Protein AF-A0A0P0VZT9-F1 (afdb_monomer_lite)

Foldseek 3Di:
DDDDDDDDDDDDDDDDPDDDPDDDDPDPPPDPCQPDPCPPVNVVVVQVVCCVPVVDGDPCPVVCVVPCPDCVNRVVVVVPPDPPPDDPPDDPDDDDDDDDDDDDDDDPDPDPPDDPDPPVVVVVVVVPPDPDQPPDCPRPVVVVVVVVVVVVVVVVVVVVVVVVVVVVVVVVVVVVVVVVVD

Structure (mmCIF, N/CA/C/O backbone):
data_AF-A0A0P0VZT9-F1
#
_entry.id   AF-A0A0P0VZT9-F1
#
loop_
_atom_site.group_PDB
_atom_site.id
_atom_site.type_symbol
_atom_site.label_atom_id
_atom_site.label_alt_id
_atom_site.label_comp_id
_atom_site.label_asym_id
_atom_site.label_entity_id
_atom_site.label_seq_id
_atom_site.pdbx_PDB_ins_code
_atom_site.Cartn_x
_atom_site.Cartn_y
_atom_site.Cartn_z
_atom_site.occupancy
_atom_site.B_iso_or_equiv
_atom_site.auth_seq_id
_atom_site.auth_comp_id
_atom_site.auth_asym_id
_atom_site.auth_atom_id
_atom_site.pdbx_PDB_model_num
ATOM 1 N N . ILE A 1 1 ? 62.488 64.355 -71.825 1.00 62.34 1 ILE A N 1
ATOM 2 C CA . ILE A 1 1 ? 61.914 64.227 -70.466 1.00 62.34 1 ILE A CA 1
ATOM 3 C C . ILE A 1 1 ? 60.581 63.527 -70.645 1.00 62.34 1 ILE A C 1
ATOM 5 O O . ILE A 1 1 ? 59.673 64.094 -71.234 1.00 62.34 1 ILE A O 1
ATOM 9 N N . GLU A 1 2 ? 60.561 62.249 -70.296 1.00 43.88 2 GLU A N 1
ATOM 10 C CA . GLU A 1 2 ? 59.460 61.303 -70.460 1.00 43.88 2 GLU A CA 1
ATOM 11 C C . GLU A 1 2 ? 58.599 61.328 -69.192 1.00 43.88 2 GLU A C 1
ATOM 13 O O . GLU A 1 2 ? 59.135 61.115 -68.108 1.00 43.88 2 GLU A O 1
ATOM 18 N N . ILE A 1 3 ? 57.296 61.607 -69.309 1.00 67.19 3 ILE A N 1
ATOM 19 C CA . ILE A 1 3 ? 56.295 61.273 -68.282 1.00 67.19 3 ILE A CA 1
ATOM 20 C C . ILE A 1 3 ? 55.002 60.840 -69.010 1.00 67.19 3 ILE A C 1
ATOM 22 O O . ILE A 1 3 ? 54.466 61.632 -69.788 1.00 67.19 3 ILE A O 1
ATOM 26 N N . PRO A 1 4 ? 54.516 59.597 -68.809 1.00 73.69 4 PRO A N 1
ATOM 27 C CA . PRO A 1 4 ? 53.365 59.026 -69.517 1.00 73.69 4 PRO A CA 1
ATOM 28 C C . PRO A 1 4 ? 52.004 59.414 -68.891 1.00 73.69 4 PRO A C 1
ATOM 30 O O . PRO A 1 4 ? 51.956 59.827 -67.729 1.00 73.69 4 PRO A O 1
ATOM 33 N N . PRO A 1 5 ? 50.883 59.269 -69.632 1.00 74.69 5 PRO A N 1
ATOM 34 C CA . PRO A 1 5 ? 49.542 59.613 -69.156 1.00 74.69 5 PRO A CA 1
ATOM 35 C C . PRO A 1 5 ? 48.914 58.511 -68.273 1.00 74.69 5 PRO A C 1
ATOM 37 O O . PRO A 1 5 ? 49.250 57.333 -68.424 1.00 74.69 5 PRO A O 1
ATOM 40 N N . PRO A 1 6 ? 47.976 58.862 -67.370 1.00 71.81 6 PRO A N 1
ATOM 41 C CA . PRO A 1 6 ? 47.387 57.921 -66.424 1.00 71.81 6 PRO A CA 1
ATOM 42 C C . PRO A 1 6 ? 46.294 57.043 -67.054 1.00 71.81 6 PRO A C 1
ATOM 44 O O . PRO A 1 6 ? 45.427 57.501 -67.799 1.00 71.81 6 PRO A O 1
ATOM 47 N N . SER A 1 7 ? 46.346 55.762 -66.697 1.00 70.62 7 SER A N 1
ATOM 48 C CA . SER A 1 7 ? 45.468 54.677 -67.122 1.00 70.62 7 SER A CA 1
ATOM 49 C C . SER A 1 7 ? 43.994 54.857 -66.731 1.00 70.62 7 SER A C 1
ATOM 51 O O . SER A 1 7 ? 43.660 54.981 -65.558 1.00 70.62 7 SER A O 1
ATOM 53 N N . GLY A 1 8 ? 43.129 54.761 -67.745 1.00 59.78 8 GLY A N 1
ATOM 54 C CA . GLY A 1 8 ? 41.895 53.962 -67.776 1.00 59.78 8 GLY A CA 1
ATOM 55 C C . GLY A 1 8 ? 40.935 54.019 -66.582 1.00 59.78 8 GLY A C 1
ATOM 56 O O . GLY A 1 8 ? 41.050 53.236 -65.642 1.00 59.78 8 GLY A O 1
ATOM 57 N N . LEU A 1 9 ? 39.891 54.842 -66.722 1.00 56.16 9 LEU A N 1
ATOM 58 C CA . LEU A 1 9 ? 38.649 54.795 -65.946 1.00 56.16 9 LEU A CA 1
ATOM 59 C C . LEU A 1 9 ? 37.966 53.424 -66.090 1.00 56.16 9 LEU A C 1
ATOM 61 O O . LEU A 1 9 ? 37.409 53.086 -67.135 1.00 56.16 9 LEU A O 1
ATOM 65 N N . ARG A 1 10 ? 37.999 52.643 -65.010 1.00 59.84 10 ARG A N 1
ATOM 66 C CA . ARG A 1 10 ? 37.258 51.391 -64.853 1.00 59.84 10 ARG A CA 1
ATOM 67 C C . ARG A 1 10 ? 35.790 51.734 -64.573 1.00 59.84 10 ARG A C 1
ATOM 69 O O . ARG A 1 10 ? 35.482 52.341 -63.554 1.00 59.84 10 ARG A O 1
ATOM 76 N N . GLN A 1 11 ? 34.905 51.391 -65.508 1.00 55.53 11 GLN A N 1
ATOM 77 C CA . GLN A 1 11 ? 33.456 51.530 -65.355 1.00 55.53 11 GLN A CA 1
ATOM 78 C C . GLN A 1 11 ? 32.947 50.613 -64.234 1.00 55.53 11 GLN A C 1
ATOM 80 O O . GLN A 1 11 ?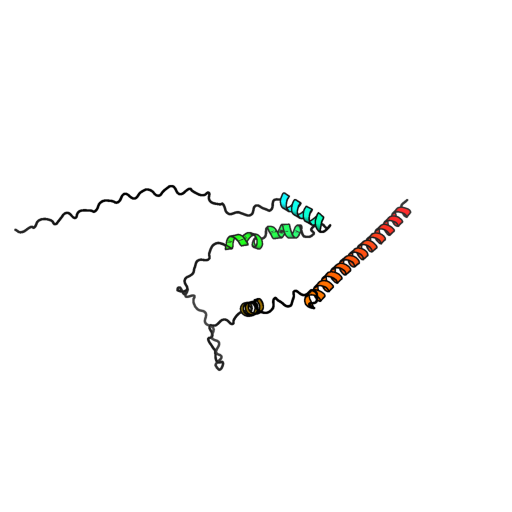 33.136 49.397 -64.282 1.00 55.53 11 GLN A O 1
ATOM 85 N N . GLU A 1 12 ? 32.292 51.208 -63.240 1.00 61.59 12 GLU A N 1
ATOM 86 C CA . GLU A 1 12 ? 31.560 50.508 -62.183 1.00 61.59 12 GLU A CA 1
ATOM 87 C C . GLU A 1 12 ? 30.238 49.929 -62.738 1.00 61.59 12 GLU A C 1
ATOM 89 O O . GLU A 1 12 ? 29.521 50.635 -63.457 1.00 61.59 12 GLU A O 1
ATOM 94 N N . PRO A 1 13 ? 29.871 48.671 -62.425 1.00 70.56 13 PRO A N 1
ATOM 95 C CA . PRO A 1 13 ? 28.567 48.115 -62.779 1.00 70.56 13 PRO A CA 1
ATOM 96 C C . PRO A 1 13 ? 27.439 48.710 -61.910 1.00 70.56 13 PRO A C 1
ATOM 98 O O . PRO A 1 13 ? 27.668 49.084 -60.759 1.00 70.56 13 PRO A O 1
ATOM 101 N N . PRO A 1 14 ? 26.193 48.769 -62.417 1.00 61.44 14 PRO A N 1
ATOM 102 C CA . PRO A 1 14 ? 25.100 49.473 -61.757 1.00 61.44 14 PRO A CA 1
ATOM 103 C C . PRO A 1 14 ? 24.608 48.740 -60.500 1.00 61.44 14 PRO A C 1
ATOM 105 O O . PRO A 1 14 ? 24.340 47.537 -60.519 1.00 61.44 14 PRO A O 1
ATOM 108 N N . LEU A 1 15 ? 24.436 49.510 -59.422 1.00 58.56 15 LEU A N 1
ATOM 109 C CA . LEU A 1 15 ? 23.864 49.086 -58.144 1.00 58.56 15 LEU A CA 1
ATOM 110 C C . LEU A 1 15 ? 22.486 48.440 -58.354 1.00 58.56 15 LEU A C 1
ATOM 112 O O . LEU A 1 15 ? 21.513 49.110 -58.713 1.00 58.56 15 LEU A O 1
ATOM 116 N N . ARG A 1 16 ? 22.391 47.128 -58.106 1.00 59.25 16 ARG A N 1
ATOM 117 C CA . ARG A 1 16 ? 21.103 46.438 -57.981 1.00 59.25 16 ARG A CA 1
ATOM 118 C C . ARG A 1 16 ? 20.347 47.037 -56.795 1.00 59.25 16 ARG A C 1
ATOM 120 O O . ARG A 1 16 ? 20.821 47.009 -55.664 1.00 59.25 16 ARG A O 1
ATOM 127 N N . ARG A 1 17 ? 19.164 47.588 -57.078 1.00 57.91 17 ARG A N 1
ATOM 128 C CA . ARG A 1 17 ? 18.149 47.932 -56.077 1.00 57.91 17 ARG A CA 1
ATOM 129 C C . ARG A 1 17 ? 17.689 46.645 -55.396 1.00 57.91 17 ARG A C 1
ATOM 131 O O . ARG A 1 17 ? 16.874 45.915 -55.955 1.00 57.91 17 ARG A O 1
ATOM 138 N N . GLU A 1 18 ? 18.200 46.388 -54.202 1.00 60.88 18 GLU A N 1
ATOM 139 C CA . GLU A 1 18 ? 17.637 45.391 -53.297 1.00 60.88 18 GLU A CA 1
ATOM 140 C C . GLU A 1 18 ? 16.291 45.921 -52.770 1.00 60.88 18 GLU A C 1
ATOM 142 O O . GLU A 1 18 ? 16.216 46.971 -52.128 1.00 60.88 18 GLU A O 1
ATOM 147 N N . LEU A 1 19 ? 15.210 45.222 -53.123 1.00 64.69 19 LEU A N 1
ATOM 148 C CA . LEU A 1 19 ? 13.862 45.436 -52.596 1.00 64.69 19 LEU A CA 1
ATOM 149 C C . LEU A 1 19 ? 13.856 45.205 -51.074 1.00 64.69 19 LEU A C 1
ATOM 151 O O . LEU A 1 19 ? 14.501 44.264 -50.604 1.00 64.69 19 LEU A O 1
ATOM 155 N N . PRO A 1 20 ? 13.119 46.010 -50.287 1.00 67.56 20 PRO A N 1
ATOM 156 C CA . PRO A 1 20 ? 13.045 45.806 -48.848 1.00 67.56 20 PRO A CA 1
ATOM 157 C C . PRO A 1 20 ? 12.364 44.462 -48.540 1.00 67.56 20 PRO A C 1
ATOM 159 O O . PRO A 1 20 ? 11.390 44.102 -49.210 1.00 67.56 20 PRO A O 1
ATOM 162 N N . PRO A 1 21 ? 12.832 43.713 -47.526 1.00 65.75 21 PRO A N 1
ATOM 163 C CA . PRO A 1 21 ? 12.178 42.480 -47.126 1.00 65.75 21 PRO A CA 1
ATOM 164 C C . PRO A 1 21 ? 10.755 42.786 -46.652 1.00 65.75 21 PRO A C 1
ATOM 166 O O . PRO A 1 21 ? 10.536 43.545 -45.707 1.00 65.75 21 PRO A O 1
ATOM 169 N N . SER A 1 22 ? 9.798 42.177 -47.355 1.00 62.22 22 SER A N 1
ATOM 170 C CA . SER A 1 22 ? 8.380 42.102 -47.016 1.00 62.22 22 SER A CA 1
ATOM 171 C C . SER A 1 22 ? 8.195 41.870 -45.518 1.00 62.22 22 SER A C 1
ATOM 173 O O . SER A 1 22 ? 8.776 40.948 -44.946 1.00 62.22 22 SER A O 1
ATOM 175 N N . SER A 1 23 ? 7.359 42.709 -44.914 1.00 58.00 23 SER A N 1
ATOM 176 C CA . SER A 1 23 ? 6.921 42.702 -43.521 1.00 58.00 23 SER A CA 1
ATOM 177 C C . SER A 1 23 ? 6.680 41.287 -42.986 1.00 58.00 23 SER A C 1
ATOM 179 O O . SER A 1 23 ? 5.617 40.691 -43.161 1.00 58.00 23 SER A O 1
ATOM 181 N N . ALA A 1 24 ? 7.680 40.754 -42.282 1.00 54.75 24 ALA A N 1
ATOM 182 C CA . ALA A 1 24 ? 7.514 39.582 -41.446 1.00 54.75 24 ALA A CA 1
ATOM 183 C C . ALA A 1 24 ? 6.584 39.973 -40.294 1.00 54.75 24 ALA A C 1
ATOM 185 O O . ALA A 1 24 ? 6.958 40.722 -39.391 1.00 54.75 24 ALA A O 1
ATOM 186 N N . SER A 1 25 ? 5.344 39.490 -40.367 1.00 55.28 25 SER A N 1
ATOM 187 C CA . SER A 1 25 ? 4.388 39.505 -39.267 1.00 55.28 25 SER A CA 1
ATOM 188 C C . SER A 1 25 ? 5.077 38.953 -38.018 1.00 55.28 25 SER A C 1
ATOM 190 O O . SER A 1 25 ? 5.403 37.767 -37.937 1.00 55.28 25 SER A O 1
ATOM 192 N N . SER A 1 26 ? 5.368 39.850 -37.075 1.00 54.16 26 SER A N 1
ATOM 193 C CA . SER A 1 26 ? 5.917 39.525 -35.766 1.00 54.16 26 SER A CA 1
ATOM 194 C C . SER A 1 26 ? 4.873 38.702 -35.019 1.00 54.16 26 SER A C 1
ATOM 196 O O . SER A 1 26 ? 3.947 39.236 -34.407 1.00 54.16 26 SER A O 1
ATOM 198 N N . ALA A 1 27 ? 4.977 37.378 -35.132 1.00 55.75 27 ALA A N 1
ATOM 199 C CA . ALA A 1 27 ? 4.223 36.474 -34.287 1.00 55.75 27 ALA A CA 1
ATOM 200 C C . ALA A 1 27 ? 4.581 36.803 -32.828 1.00 55.75 27 ALA A C 1
ATOM 202 O O . ALA A 1 27 ? 5.772 36.877 -32.506 1.00 55.75 27 ALA A O 1
ATOM 203 N N . PRO A 1 28 ? 3.597 37.002 -31.934 1.00 59.56 28 PRO A N 1
ATOM 204 C CA . PRO A 1 28 ? 3.891 37.318 -30.549 1.00 59.56 28 PRO A CA 1
ATOM 205 C C . PRO A 1 28 ? 4.751 36.197 -29.976 1.00 59.56 28 PRO A C 1
ATOM 207 O O . PRO A 1 28 ? 4.407 35.014 -30.084 1.00 59.56 28 PRO A O 1
ATOM 210 N N . ALA A 1 29 ? 5.885 36.577 -29.386 1.00 59.31 29 ALA A N 1
ATOM 211 C CA . ALA A 1 29 ? 6.725 35.672 -28.628 1.00 59.31 29 ALA A CA 1
ATOM 212 C C . ALA A 1 29 ? 5.824 34.918 -27.646 1.00 59.31 29 ALA A C 1
ATOM 214 O O . ALA A 1 29 ? 5.282 35.499 -26.704 1.00 59.31 29 ALA A O 1
ATOM 215 N N . ARG A 1 30 ? 5.616 33.619 -27.893 1.00 58.44 30 ARG A N 1
ATOM 216 C CA . ARG A 1 30 ? 4.973 32.738 -26.924 1.00 58.44 30 ARG A CA 1
ATOM 217 C C . ARG A 1 30 ? 5.890 32.736 -25.712 1.00 58.44 30 ARG A C 1
ATOM 219 O O . ARG A 1 30 ? 6.918 32.057 -25.719 1.00 58.44 30 ARG A O 1
ATOM 226 N N . LEU A 1 31 ? 5.538 33.542 -24.710 1.00 59.84 31 LEU A N 1
ATOM 227 C CA . LEU A 1 31 ? 6.155 33.492 -23.395 1.00 59.84 31 LEU A CA 1
ATOM 228 C C . LEU A 1 31 ? 6.225 32.020 -22.978 1.00 59.84 31 LEU A C 1
ATOM 230 O O . LEU A 1 31 ? 5.270 31.275 -23.244 1.00 59.84 31 LEU A O 1
ATOM 234 N N . PRO A 1 32 ? 7.339 31.577 -22.369 1.00 55.72 32 PRO A N 1
ATOM 235 C CA . PRO A 1 32 ? 7.422 30.234 -21.833 1.00 55.72 32 PRO A CA 1
ATOM 236 C C . PRO A 1 32 ? 6.164 29.997 -21.009 1.00 55.72 32 PRO A C 1
ATOM 238 O O . PRO A 1 32 ? 5.847 30.805 -20.136 1.00 55.72 32 PRO A O 1
ATOM 241 N N . LEU A 1 33 ? 5.427 28.927 -21.318 1.00 53.66 33 LEU A N 1
ATOM 242 C CA . LEU A 1 33 ? 4.364 28.430 -20.457 1.00 53.66 33 LEU A CA 1
ATOM 243 C C . LEU A 1 33 ? 5.038 27.990 -19.155 1.00 53.66 33 LEU A C 1
ATOM 245 O O . LEU A 1 33 ? 5.303 26.809 -18.940 1.00 53.66 33 LEU A O 1
ATOM 249 N N . HIS A 1 34 ? 5.377 28.956 -18.303 1.00 56.47 34 HIS A N 1
ATOM 250 C CA . HIS A 1 34 ? 5.554 28.726 -16.891 1.00 56.47 34 HIS A CA 1
ATOM 251 C C . HIS A 1 34 ? 4.224 28.117 -16.490 1.00 56.47 34 HIS A C 1
ATOM 253 O O . HIS A 1 34 ? 3.186 28.766 -16.651 1.00 56.47 34 HIS A O 1
ATOM 259 N N . ARG A 1 35 ? 4.231 26.827 -16.137 1.00 56.88 35 ARG A N 1
ATOM 260 C CA . ARG A 1 35 ? 3.032 26.161 -15.640 1.00 56.88 35 ARG A CA 1
ATOM 261 C C . ARG A 1 35 ? 2.467 27.087 -14.574 1.00 56.88 35 ARG A C 1
ATOM 263 O O . ARG A 1 35 ? 3.079 27.266 -13.523 1.00 56.88 35 ARG A O 1
ATOM 270 N N . ARG A 1 36 ? 1.338 27.728 -14.889 1.00 62.50 36 ARG A N 1
ATOM 271 C CA . ARG A 1 36 ? 0.511 28.402 -13.897 1.00 62.50 36 ARG A CA 1
ATOM 272 C C . ARG A 1 36 ? 0.333 27.357 -12.801 1.00 62.50 36 ARG A C 1
ATOM 274 O O . ARG A 1 36 ? 0.050 26.200 -13.135 1.00 62.50 36 ARG A O 1
ATOM 281 N N . ARG A 1 37 ? 0.599 27.730 -11.542 1.00 65.19 37 ARG A N 1
ATOM 282 C CA . ARG A 1 37 ? 0.286 26.874 -10.389 1.00 65.19 37 ARG A CA 1
ATOM 283 C C . ARG A 1 37 ? -1.067 26.220 -10.670 1.00 65.19 37 ARG A C 1
ATOM 285 O O . ARG A 1 37 ? -1.943 26.955 -11.139 1.00 65.19 37 ARG A O 1
ATOM 292 N N . PRO A 1 38 ? -1.225 24.896 -10.483 1.00 69.06 38 PRO A N 1
ATOM 293 C CA . PRO A 1 38 ? -2.533 24.278 -10.623 1.00 69.06 38 PRO A CA 1
ATOM 294 C C . PRO A 1 38 ? -3.519 25.139 -9.848 1.00 69.06 38 PRO A C 1
ATOM 296 O O . PRO A 1 38 ? -3.304 25.401 -8.665 1.00 69.06 38 PRO A O 1
ATOM 299 N N . ASP A 1 39 ? -4.500 25.686 -10.561 1.00 75.38 39 ASP A N 1
ATOM 300 C CA . ASP A 1 39 ? -5.467 26.588 -9.957 1.00 75.38 39 ASP A CA 1
ATOM 301 C C . ASP A 1 39 ? -6.093 25.840 -8.766 1.00 75.38 39 ASP A C 1
ATOM 303 O O . ASP A 1 39 ? -6.454 24.667 -8.936 1.00 75.38 39 ASP A O 1
ATOM 307 N N . PRO A 1 40 ? -6.188 26.425 -7.557 1.00 82.19 40 PRO A N 1
ATOM 308 C CA . PRO A 1 40 ? -6.874 25.783 -6.435 1.00 82.19 40 PRO A CA 1
ATOM 309 C C . PRO A 1 40 ? -8.258 25.236 -6.821 1.00 82.19 40 PRO A C 1
ATOM 311 O O . PRO A 1 40 ? -8.675 24.192 -6.303 1.00 82.19 40 PRO A O 1
ATOM 314 N N . ALA A 1 41 ? -8.933 25.861 -7.793 1.00 87.00 41 ALA A N 1
ATOM 315 C CA . ALA A 1 41 ? -10.174 25.347 -8.365 1.00 87.00 41 ALA A CA 1
ATOM 316 C C . ALA A 1 41 ? -10.007 23.967 -9.036 1.00 87.00 41 ALA A C 1
ATOM 318 O O . ALA A 1 41 ? -10.819 23.069 -8.817 1.00 87.00 41 ALA A O 1
ATOM 319 N N . TYR A 1 42 ? -8.928 23.760 -9.797 1.00 88.44 42 TYR A N 1
ATOM 320 C CA . TYR A 1 42 ? -8.631 22.491 -10.467 1.00 88.44 42 TYR A CA 1
ATOM 321 C C . TYR A 1 42 ? -8.360 21.364 -9.465 1.00 88.44 42 TYR A C 1
ATOM 323 O O . TYR A 1 42 ? -8.874 20.257 -9.616 1.00 88.44 42 TYR A O 1
ATOM 331 N N . ILE A 1 43 ? -7.590 21.641 -8.410 1.00 88.56 43 ILE A N 1
ATOM 332 C CA . ILE A 1 43 ? -7.302 20.651 -7.360 1.00 88.56 43 ILE A CA 1
ATOM 333 C C . ILE A 1 43 ? -8.601 20.261 -6.642 1.00 88.56 43 ILE A C 1
ATOM 335 O O . ILE A 1 43 ? -8.865 19.082 -6.393 1.00 88.56 43 ILE A O 1
ATOM 339 N N . THR A 1 44 ? -9.458 21.240 -6.355 1.00 90.06 44 THR A N 1
ATOM 340 C CA . THR A 1 44 ? -10.761 21.007 -5.716 1.00 90.06 44 THR A CA 1
ATOM 341 C C . THR A 1 44 ? -11.686 20.176 -6.607 1.00 90.06 44 THR A C 1
ATOM 343 O O . THR A 1 44 ? -12.326 19.233 -6.135 1.00 90.06 44 THR A O 1
ATOM 346 N N . GLN A 1 45 ? -11.710 20.454 -7.912 1.00 93.38 45 GLN A N 1
ATOM 347 C CA . GLN A 1 45 ? -12.459 19.656 -8.881 1.00 93.38 45 GLN A CA 1
ATOM 348 C C . GLN A 1 45 ? -11.936 18.215 -8.935 1.00 93.38 45 GLN A C 1
ATOM 350 O O . GLN A 1 45 ? -12.715 17.274 -8.803 1.00 93.38 45 GLN A O 1
ATOM 355 N N . ALA A 1 46 ? -10.620 18.032 -9.062 1.00 91.19 46 ALA A N 1
ATOM 356 C CA . ALA A 1 46 ? -9.996 16.713 -9.128 1.00 91.19 46 ALA A CA 1
ATOM 357 C C . ALA A 1 46 ? -10.251 15.885 -7.858 1.00 91.19 46 ALA A C 1
ATOM 359 O O . ALA A 1 46 ? -10.581 14.702 -7.938 1.00 91.19 46 ALA A O 1
ATOM 360 N N . THR A 1 47 ? -10.161 16.505 -6.679 1.00 91.62 47 THR A N 1
ATOM 361 C CA . THR A 1 47 ? -10.454 15.826 -5.407 1.00 91.62 47 THR A CA 1
ATOM 362 C C . THR A 1 47 ? -11.934 15.487 -5.251 1.00 91.62 47 THR A C 1
ATOM 364 O O . THR A 1 47 ? -12.257 14.440 -4.691 1.00 91.62 47 THR A O 1
ATOM 367 N N . THR A 1 48 ? -12.837 16.325 -5.762 1.00 92.81 48 THR A N 1
ATOM 368 C CA . THR A 1 48 ? -14.279 16.037 -5.791 1.00 92.81 48 THR A CA 1
ATOM 369 C C . THR A 1 48 ? -14.592 14.853 -6.702 1.00 92.81 48 THR A C 1
ATOM 371 O O . THR A 1 48 ? -15.292 13.932 -6.281 1.00 92.81 48 THR A O 1
ATOM 374 N N . LEU A 1 49 ? -14.017 14.832 -7.907 1.00 94.00 49 LEU A N 1
ATOM 375 C CA . LEU A 1 49 ? -14.159 13.716 -8.844 1.00 94.00 49 LEU A CA 1
ATOM 376 C C . LEU A 1 49 ? -13.646 12.410 -8.226 1.00 94.00 49 LEU A C 1
ATOM 378 O O . LEU A 1 49 ? -14.384 11.428 -8.171 1.00 94.00 49 LEU A O 1
ATOM 382 N N . TYR A 1 50 ? -12.446 12.432 -7.640 1.00 93.38 50 TYR A N 1
ATOM 383 C CA . TYR A 1 50 ? -11.880 11.274 -6.945 1.00 93.38 50 TYR A CA 1
ATOM 384 C C . TYR A 1 50 ? -12.796 10.755 -5.825 1.00 93.38 50 TYR A C 1
ATOM 386 O O . TYR A 1 50 ? -13.039 9.555 -5.722 1.00 93.38 50 TYR A O 1
ATOM 394 N N . LYS A 1 51 ? -13.355 11.654 -5.001 1.00 93.56 51 LYS A N 1
ATOM 395 C CA . LYS A 1 51 ? -14.293 11.271 -3.932 1.00 93.56 51 LYS A CA 1
ATOM 396 C C . LYS A 1 51 ? -15.555 10.604 -4.477 1.00 93.56 51 LYS A C 1
ATOM 398 O O . LYS A 1 51 ? -16.062 9.691 -3.828 1.00 93.56 51 LYS A O 1
ATOM 403 N N . SER A 1 52 ? -16.060 11.050 -5.629 1.00 92.50 52 SER A N 1
ATOM 404 C CA . SER A 1 52 ? -17.249 10.456 -6.253 1.00 92.50 52 SER A CA 1
ATOM 405 C C . SER A 1 52 ? -16.997 9.050 -6.808 1.00 92.50 52 SER A C 1
ATOM 407 O O . SER A 1 52 ? -17.864 8.189 -6.681 1.00 92.50 52 SER A O 1
ATOM 409 N N . GLU A 1 53 ? -15.805 8.798 -7.351 1.00 92.44 53 GLU A N 1
ATOM 410 C CA . GLU A 1 53 ? -15.441 7.521 -7.973 1.00 92.44 53 GLU A CA 1
ATOM 411 C C . GLU A 1 53 ? -15.012 6.473 -6.933 1.00 92.44 53 GLU A C 1
ATOM 413 O O . GLU A 1 53 ? -15.582 5.384 -6.855 1.00 92.44 53 GLU A O 1
ATOM 418 N N . GLU A 1 54 ? -14.074 6.829 -6.053 1.00 89.69 54 GLU A N 1
ATOM 419 C CA . GLU A 1 54 ? -13.467 5.900 -5.088 1.00 89.69 54 GLU A CA 1
ATOM 420 C C . GLU A 1 54 ? -14.228 5.813 -3.758 1.00 89.69 54 GLU A C 1
ATOM 422 O O . GLU A 1 54 ? -13.898 4.998 -2.890 1.00 89.69 54 GLU A O 1
ATOM 427 N N . LYS A 1 55 ? -15.237 6.674 -3.558 1.00 89.69 55 LYS A N 1
ATOM 428 C CA . LYS A 1 55 ? -16.010 6.796 -2.305 1.00 89.69 55 LYS A CA 1
ATOM 429 C C . LYS A 1 55 ? -15.118 7.024 -1.074 1.00 89.69 55 LYS A C 1
ATOM 431 O O . LYS A 1 55 ? -15.487 6.681 0.049 1.00 89.69 55 LYS A O 1
ATOM 436 N N . LYS A 1 56 ? -13.921 7.585 -1.282 1.00 89.56 56 LYS A N 1
ATOM 437 C CA . LYS A 1 56 ? -12.896 7.861 -0.265 1.00 89.56 56 LYS A CA 1
ATOM 438 C C . LYS A 1 56 ? -12.257 9.220 -0.523 1.00 89.56 56 LYS A C 1
ATOM 440 O O . LYS A 1 56 ? -12.203 9.698 -1.652 1.00 89.56 56 LYS A O 1
ATOM 445 N N . THR A 1 57 ? -11.745 9.854 0.526 1.00 90.94 57 THR A N 1
ATOM 446 C CA . THR A 1 57 ? -10.960 11.085 0.390 1.00 90.94 57 THR A CA 1
ATOM 447 C C . THR A 1 57 ? -9.545 10.764 -0.096 1.00 90.94 57 THR A C 1
ATOM 449 O O . THR A 1 57 ? -8.991 9.709 0.216 1.00 90.94 57 THR A O 1
ATOM 452 N N . PHE A 1 58 ? -8.950 11.656 -0.892 1.00 92.00 58 PHE A N 1
ATOM 453 C CA . PHE A 1 58 ? -7.560 11.497 -1.315 1.00 92.00 58 PHE A CA 1
ATOM 454 C C . PHE A 1 58 ? -6.635 11.722 -0.111 1.00 92.00 58 PHE A C 1
ATOM 456 O O . PHE A 1 58 ? -6.516 12.839 0.389 1.00 92.00 58 PHE A O 1
ATOM 463 N N . SER A 1 59 ? -5.999 10.657 0.377 1.00 92.31 59 SER A N 1
ATOM 464 C CA . SER A 1 59 ? -5.204 10.681 1.613 1.00 92.31 59 SER A CA 1
ATOM 465 C C . SER A 1 59 ? -3.832 11.344 1.456 1.00 92.31 59 SER A C 1
ATOM 467 O O . SER A 1 59 ? -3.240 11.768 2.443 1.00 92.31 59 SER A O 1
ATOM 469 N N . LEU A 1 60 ? -3.327 11.477 0.226 1.00 93.12 60 LEU A N 1
ATOM 470 C CA . LEU A 1 60 ? -1.984 11.989 -0.068 1.00 93.12 60 LEU A CA 1
ATOM 471 C C . LEU A 1 60 ? -1.967 13.477 -0.455 1.00 93.12 60 LEU A C 1
ATOM 473 O O . LEU A 1 60 ? -1.019 13.927 -1.100 1.00 93.12 60 LEU A O 1
ATOM 477 N N . MET A 1 61 ? -2.990 14.255 -0.073 1.00 90.94 61 MET A N 1
ATOM 478 C CA . MET A 1 61 ? -3.057 15.691 -0.398 1.00 90.94 61 MET A CA 1
ATOM 479 C C . MET A 1 61 ? -1.820 16.450 0.093 1.00 90.94 61 MET A C 1
ATOM 481 O O . MET A 1 61 ? -1.257 17.251 -0.647 1.00 90.94 61 MET A O 1
ATOM 485 N N . TYR A 1 62 ? -1.352 16.150 1.307 1.00 91.12 62 TYR A N 1
ATOM 486 C CA . TYR A 1 62 ? -0.162 16.781 1.882 1.00 91.12 62 TYR A CA 1
ATOM 487 C C . TYR A 1 62 ? 1.116 16.450 1.097 1.00 91.12 62 TYR A C 1
ATOM 489 O O . TYR A 1 62 ? 1.926 17.326 0.803 1.00 91.12 62 TYR A O 1
ATOM 497 N N . CYS A 1 63 ? 1.278 15.190 0.683 1.00 91.25 63 CYS A N 1
ATOM 498 C CA . CYS A 1 63 ? 2.412 14.781 -0.142 1.00 91.25 63 CYS A CA 1
ATOM 499 C C . CYS A 1 63 ? 2.385 15.462 -1.514 1.00 91.25 63 CYS A C 1
ATOM 501 O O . CYS A 1 63 ? 3.430 15.877 -2.010 1.00 91.25 63 CYS A O 1
ATOM 503 N N . TRP A 1 64 ? 1.204 15.584 -2.127 1.00 90.62 64 TRP A N 1
ATOM 504 C CA . TRP A 1 64 ? 1.038 16.285 -3.399 1.00 90.62 64 TRP A CA 1
ATOM 505 C C . TRP A 1 64 ? 1.415 17.767 -3.280 1.00 90.62 64 TRP A C 1
ATOM 507 O O . TRP A 1 64 ? 2.153 18.274 -4.128 1.00 90.62 64 TRP A O 1
ATOM 517 N N . GLU A 1 65 ? 0.994 18.430 -2.196 1.00 88.94 65 GLU A N 1
ATOM 518 C CA . GLU A 1 65 ? 1.339 19.828 -1.923 1.00 88.94 65 GLU A CA 1
ATOM 519 C C . GLU A 1 65 ? 2.861 20.016 -1.878 1.00 88.94 65 GLU A C 1
ATOM 521 O O . GLU A 1 65 ? 3.390 20.893 -2.546 1.00 88.94 65 GLU A O 1
ATOM 526 N N . ILE A 1 66 ? 3.596 19.126 -1.207 1.00 88.94 66 ILE A N 1
ATOM 527 C CA . ILE A 1 66 ? 5.066 19.195 -1.151 1.00 88.94 66 ILE A CA 1
ATOM 528 C C . ILE A 1 66 ? 5.704 18.884 -2.512 1.00 88.94 66 ILE A C 1
ATOM 530 O O . ILE A 1 66 ? 6.614 19.579 -2.970 1.00 88.94 66 ILE A O 1
ATOM 534 N N . LEU A 1 67 ? 5.267 17.802 -3.159 1.00 89.56 67 LEU A N 1
ATOM 535 C CA . LEU A 1 67 ? 5.948 17.272 -4.336 1.00 89.56 67 LEU A CA 1
ATOM 536 C C . LEU A 1 67 ? 5.742 18.139 -5.575 1.00 89.56 67 LEU A C 1
ATOM 538 O O . LEU A 1 67 ? 6.661 18.223 -6.389 1.00 89.56 67 LEU A O 1
ATOM 542 N N . HIS A 1 68 ? 4.588 18.788 -5.744 1.00 85.38 68 HIS A N 1
ATOM 543 C CA . HIS A 1 68 ? 4.327 19.545 -6.970 1.00 85.38 68 HIS A CA 1
ATOM 544 C C . HIS A 1 68 ? 5.188 20.812 -7.093 1.00 85.38 68 HIS A C 1
ATOM 546 O O . HIS A 1 68 ? 5.441 21.262 -8.210 1.00 85.38 68 HIS A O 1
ATOM 552 N N . HIS A 1 69 ? 5.704 21.342 -5.978 1.00 83.50 69 HIS A N 1
ATOM 553 C CA . HIS A 1 69 ? 6.674 22.444 -5.975 1.00 83.50 69 HIS A CA 1
ATOM 554 C C . HIS A 1 69 ? 8.104 21.982 -6.277 1.00 83.50 69 HIS A C 1
ATOM 556 O O . HIS A 1 69 ? 8.945 22.789 -6.673 1.00 83.50 69 HIS A O 1
ATOM 562 N N . HIS A 1 70 ? 8.407 20.690 -6.121 1.00 85.00 70 HIS A N 1
ATOM 563 C CA . HIS A 1 70 ? 9.781 20.209 -6.182 1.00 85.00 70 HIS A CA 1
ATOM 564 C C . HIS A 1 70 ? 10.373 20.340 -7.606 1.00 85.00 70 HIS A C 1
ATOM 566 O O . HIS A 1 70 ? 9.773 19.853 -8.575 1.00 85.00 70 HIS A O 1
ATOM 572 N N . PRO A 1 71 ? 11.589 20.908 -7.756 1.00 81.25 71 PRO A N 1
ATOM 573 C CA . PRO A 1 71 ? 12.203 21.233 -9.049 1.00 81.25 71 PRO A CA 1
ATOM 574 C C . PRO A 1 71 ? 12.267 20.036 -9.999 1.00 81.25 71 PRO A C 1
ATOM 576 O O . PRO A 1 71 ? 11.927 20.152 -11.163 1.00 81.25 71 PRO A O 1
ATOM 579 N N . LYS A 1 72 ? 12.528 18.822 -9.501 1.00 83.31 72 LYS A N 1
ATOM 580 C CA . LYS A 1 72 ? 12.470 17.572 -10.295 1.00 83.31 72 LYS A CA 1
ATOM 581 C C . LYS A 1 72 ? 11.209 17.402 -11.167 1.00 83.31 72 LYS A C 1
ATOM 583 O O . LYS A 1 72 ? 11.290 16.764 -12.220 1.00 83.31 72 LYS A O 1
ATOM 588 N N . TRP A 1 73 ? 10.053 17.902 -10.729 1.00 79.75 73 TRP A N 1
ATOM 589 C CA . TRP A 1 73 ? 8.785 17.801 -11.464 1.00 79.75 73 TRP A CA 1
ATOM 590 C C . TRP A 1 73 ? 8.501 19.026 -12.336 1.00 79.75 73 TRP A C 1
ATOM 592 O O . TRP A 1 73 ? 7.816 18.897 -13.352 1.00 79.75 73 TRP A O 1
ATOM 602 N N . ASN A 1 74 ? 9.076 20.176 -11.985 1.00 77.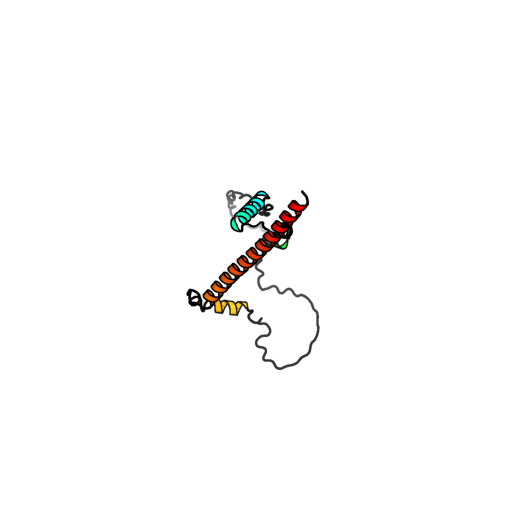44 74 ASN A N 1
ATOM 603 C CA . ASN A 1 74 ? 8.905 21.444 -12.696 1.00 77.44 74 ASN A CA 1
ATOM 604 C C . ASN A 1 74 ? 9.981 21.666 -13.781 1.00 77.44 74 ASN A C 1
ATOM 606 O O . ASN A 1 74 ? 9.675 22.118 -14.883 1.00 77.44 74 ASN A O 1
ATOM 610 N N . ASP A 1 75 ? 11.212 21.221 -13.535 1.00 71.50 75 ASP A N 1
ATOM 611 C CA . ASP A 1 75 ? 12.396 21.399 -14.387 1.00 71.50 75 ASP A CA 1
ATOM 612 C C . ASP A 1 75 ? 12.411 20.491 -15.615 1.00 71.50 75 ASP A C 1
ATOM 614 O O . ASP A 1 75 ? 13.189 20.703 -16.544 1.00 71.50 75 ASP A O 1
ATOM 618 N N . ARG A 1 76 ? 11.530 19.487 -15.702 1.00 59.62 76 ARG A N 1
ATOM 619 C CA . ARG A 1 76 ? 11.475 18.607 -16.887 1.00 59.62 76 ARG A CA 1
ATOM 620 C C . ARG A 1 76 ? 11.152 19.352 -18.188 1.00 59.62 76 ARG A C 1
ATOM 622 O O . ARG A 1 76 ? 11.334 18.782 -19.261 1.00 59.62 76 ARG A O 1
ATOM 629 N N . LEU A 1 77 ? 10.725 20.614 -18.118 1.00 56.09 77 LEU A N 1
ATOM 630 C CA . LEU A 1 77 ? 10.503 21.467 -19.286 1.00 56.09 77 LEU A CA 1
ATOM 631 C C . LEU A 1 77 ? 11.706 22.360 -19.652 1.00 56.09 77 LEU A C 1
ATOM 633 O O . LEU A 1 77 ? 11.734 22.865 -20.774 1.00 56.09 77 LEU A O 1
ATOM 637 N N . SER A 1 78 ? 12.720 22.515 -18.787 1.00 55.91 78 SER A N 1
ATOM 638 C CA . SER A 1 78 ? 13.931 23.298 -19.104 1.00 55.91 78 SER A CA 1
ATOM 639 C C . SER A 1 78 ? 14.947 22.516 -19.950 1.00 55.91 78 SER A C 1
ATOM 641 O O . SER A 1 78 ? 15.693 23.105 -20.726 1.00 55.91 78 SER A O 1
ATOM 643 N N . GLN A 1 79 ? 14.903 21.181 -19.919 1.00 59.16 79 GLN A N 1
ATOM 644 C CA . GLN A 1 79 ? 15.834 20.308 -20.655 1.00 59.16 79 GLN A CA 1
ATOM 645 C C . GLN A 1 79 ? 15.516 20.147 -22.160 1.00 59.16 79 GLN A C 1
ATOM 647 O O . GLN A 1 79 ? 16.165 19.370 -22.857 1.00 59.16 79 GLN A O 1
ATOM 652 N N . LYS A 1 80 ? 14.533 20.879 -22.713 1.00 58.09 80 LYS A N 1
ATOM 653 C CA . LYS A 1 80 ? 14.187 20.824 -24.152 1.00 58.09 80 LYS A CA 1
ATOM 654 C C . LYS A 1 80 ? 14.993 21.813 -25.020 1.00 58.09 80 LYS A C 1
ATOM 656 O O . LYS A 1 80 ? 14.637 22.044 -26.174 1.00 58.09 80 LYS A O 1
ATOM 661 N N . LYS A 1 81 ? 16.086 22.392 -24.510 1.00 58.69 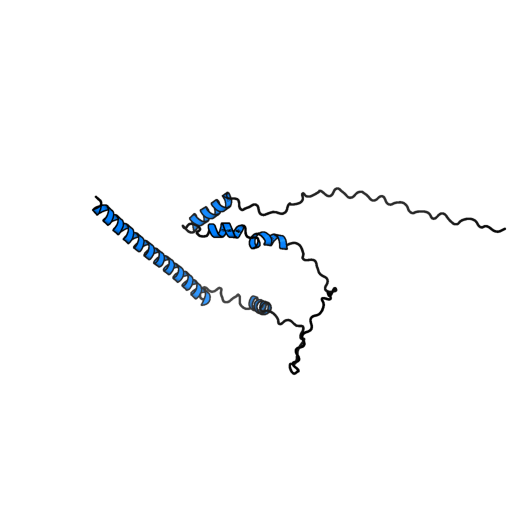81 LYS A N 1
ATOM 662 C CA . LYS A 1 81 ? 16.965 23.304 -25.264 1.00 58.69 81 LYS A CA 1
ATOM 663 C C . LYS A 1 81 ? 18.444 22.914 -25.156 1.00 58.69 81 LYS A C 1
ATOM 665 O O . LYS A 1 81 ? 19.170 23.518 -24.394 1.00 58.69 81 LYS A O 1
ATOM 670 N N . GLN A 1 82 ? 18.854 21.896 -25.917 1.00 57.00 82 GLN A N 1
ATOM 671 C CA . GLN A 1 82 ? 20.164 21.738 -26.589 1.00 57.00 82 GLN A CA 1
ATOM 672 C C . GLN A 1 82 ? 20.394 20.253 -26.902 1.00 57.00 82 GLN A C 1
ATOM 674 O O . GLN A 1 82 ? 21.117 19.543 -26.215 1.00 57.00 82 GLN A O 1
ATOM 679 N N . LYS A 1 83 ? 19.819 19.777 -28.009 1.00 53.19 83 LYS A N 1
ATOM 680 C CA . LYS A 1 83 ? 20.590 18.882 -28.876 1.00 53.19 83 LYS A CA 1
ATOM 681 C C . LYS A 1 83 ? 21.376 19.797 -29.808 1.00 53.19 83 LYS A C 1
ATOM 683 O O . LYS A 1 83 ? 20.933 20.070 -30.916 1.00 53.19 83 LYS A O 1
ATOM 688 N N . ALA A 1 84 ? 22.477 20.355 -29.310 1.00 55.22 84 ALA A N 1
ATOM 689 C CA . ALA A 1 84 ? 23.517 20.819 -30.212 1.00 55.22 84 ALA A CA 1
ATOM 690 C C . ALA A 1 84 ? 24.118 19.548 -30.814 1.00 55.22 84 ALA A C 1
ATOM 692 O O . ALA A 1 84 ? 24.561 18.663 -30.083 1.00 55.22 84 ALA A O 1
ATOM 693 N N . ASN A 1 85 ? 23.999 19.420 -32.130 1.00 48.44 85 ASN A N 1
ATOM 694 C CA . ASN A 1 85 ? 24.732 18.445 -32.913 1.00 48.44 85 ASN A CA 1
ATOM 695 C C . ASN A 1 85 ? 26.222 18.707 -32.645 1.00 48.44 85 ASN A C 1
ATOM 697 O O . ASN A 1 85 ? 26.744 19.736 -33.064 1.00 48.44 85 ASN A O 1
ATOM 701 N N . VAL A 1 86 ? 26.848 17.866 -31.822 1.00 53.50 86 VAL A N 1
ATOM 702 C CA . VAL A 1 86 ? 28.296 17.891 -31.635 1.00 53.50 86 VAL A CA 1
ATOM 703 C C . VAL A 1 86 ? 28.833 16.966 -32.714 1.00 53.50 86 VAL A C 1
ATOM 705 O O . VAL A 1 86 ? 28.684 15.747 -32.604 1.00 53.50 86 VAL A O 1
ATOM 708 N N . ASP A 1 87 ? 29.375 17.557 -33.778 1.00 53.28 87 ASP A N 1
ATOM 709 C CA . ASP A 1 87 ? 30.147 16.830 -34.781 1.00 53.28 87 ASP A CA 1
ATOM 710 C C . ASP A 1 87 ? 31.209 15.969 -34.074 1.00 53.28 87 ASP A C 1
ATOM 712 O O . ASP A 1 87 ? 31.878 16.455 -33.155 1.00 53.28 87 ASP A O 1
ATOM 716 N N . PRO A 1 88 ? 31.410 14.702 -34.474 1.00 53.59 88 PRO A N 1
ATOM 717 C CA . PRO A 1 88 ? 32.328 13.783 -33.801 1.00 53.59 88 PRO A CA 1
ATOM 718 C C . PRO A 1 88 ? 33.823 14.087 -34.036 1.00 53.59 88 PRO A C 1
ATOM 720 O O . PRO A 1 88 ? 34.654 13.193 -33.906 1.00 53.59 88 PRO A O 1
ATOM 723 N N . LEU A 1 89 ? 34.203 15.331 -34.346 1.00 54.16 89 LEU A N 1
ATOM 724 C CA . LEU A 1 89 ? 35.578 15.705 -34.689 1.00 54.16 89 LEU A CA 1
ATOM 725 C C . LEU A 1 89 ? 36.133 16.838 -33.817 1.00 54.16 89 LEU A C 1
ATOM 727 O O . LEU A 1 89 ? 36.772 17.749 -34.317 1.00 54.16 89 LEU A O 1
ATOM 731 N N . VAL A 1 90 ? 35.916 16.810 -32.502 1.00 49.00 90 VAL A N 1
ATOM 732 C CA . VAL A 1 90 ? 36.732 17.612 -31.575 1.00 49.00 90 VAL A CA 1
ATOM 733 C C . VAL A 1 90 ? 36.913 16.821 -30.286 1.00 49.00 90 VAL A C 1
ATOM 735 O O . VAL A 1 90 ? 36.042 16.794 -29.423 1.00 49.00 90 VAL A O 1
ATOM 738 N N . ILE A 1 91 ? 38.054 16.143 -30.178 1.00 54.06 91 ILE A N 1
ATOM 739 C CA . ILE A 1 91 ? 38.535 15.492 -28.957 1.00 54.06 91 ILE A CA 1
ATOM 740 C C . ILE A 1 91 ? 38.912 16.602 -27.962 1.00 54.06 91 ILE A C 1
ATOM 742 O O . ILE A 1 91 ? 39.850 17.352 -28.242 1.00 54.06 91 ILE A O 1
ATOM 746 N N . PRO A 1 92 ? 38.260 16.734 -26.792 1.00 51.62 92 PRO A N 1
ATOM 747 C CA . PRO A 1 92 ? 38.779 17.590 -25.740 1.00 51.62 92 PRO A CA 1
ATOM 748 C C . PRO A 1 92 ? 39.890 16.820 -25.021 1.00 51.62 92 PRO A C 1
ATOM 750 O O . PRO A 1 92 ? 39.625 15.898 -24.249 1.00 51.62 92 PRO A O 1
ATOM 753 N N . SER A 1 93 ? 41.144 17.190 -25.286 1.00 39.84 93 SER A N 1
ATOM 754 C CA . SER A 1 93 ? 42.301 16.778 -24.485 1.00 39.84 93 SER A CA 1
ATOM 755 C C . SER A 1 93 ? 42.096 17.193 -23.027 1.00 39.84 93 SER A C 1
ATOM 757 O O . SER A 1 93 ? 42.294 18.353 -22.668 1.00 39.84 93 SER A O 1
ATOM 759 N N . ALA A 1 94 ? 41.722 16.242 -22.174 1.00 48.84 94 ALA A N 1
ATOM 760 C CA . ALA A 1 94 ? 41.667 16.415 -20.728 1.00 48.84 94 ALA A CA 1
ATOM 761 C C . ALA A 1 94 ? 42.684 15.479 -20.057 1.00 48.84 94 ALA A C 1
ATOM 763 O O . ALA A 1 94 ? 42.438 14.302 -19.821 1.00 48.84 94 ALA A O 1
ATOM 764 N N . ARG A 1 95 ? 43.858 16.074 -19.831 1.00 48.62 95 ARG A N 1
ATOM 765 C CA . ARG A 1 95 ? 44.913 15.790 -18.846 1.00 48.62 95 ARG A CA 1
ATOM 766 C C . ARG A 1 95 ? 44.700 14.600 -17.891 1.00 48.62 95 ARG A C 1
ATOM 768 O O . ARG A 1 95 ? 43.841 14.629 -17.020 1.00 48.62 95 ARG A O 1
ATOM 775 N N . THR A 1 96 ? 45.630 13.654 -18.017 1.00 37.69 96 THR A N 1
ATOM 776 C CA . THR A 1 96 ? 46.528 13.152 -16.961 1.00 37.69 96 THR A CA 1
ATOM 777 C C . THR A 1 96 ? 45.910 12.812 -15.604 1.00 37.69 96 THR A C 1
ATOM 779 O O . THR A 1 96 ? 45.677 13.698 -14.794 1.00 37.69 96 THR A O 1
ATOM 782 N N . ASN A 1 97 ? 45.808 11.513 -15.310 1.00 45.56 97 ASN A N 1
ATOM 783 C CA . ASN A 1 97 ? 46.271 10.936 -14.044 1.00 45.56 97 ASN A CA 1
ATOM 784 C C . ASN A 1 97 ? 46.627 9.459 -14.270 1.00 45.56 97 ASN A C 1
ATOM 786 O O . ASN A 1 97 ? 45.756 8.611 -14.450 1.00 45.56 97 ASN A O 1
ATOM 790 N N . SER A 1 98 ? 47.936 9.202 -14.304 1.00 38.12 98 SER A N 1
ATOM 791 C CA . SER A 1 98 ? 48.565 7.881 -14.249 1.00 38.12 98 SER A CA 1
ATOM 792 C C . SER A 1 98 ? 48.135 7.153 -12.972 1.00 38.12 98 SER A C 1
ATOM 794 O O . SER A 1 98 ? 48.159 7.743 -11.892 1.00 38.12 98 SER A O 1
ATOM 796 N N . ARG A 1 99 ? 47.765 5.876 -13.110 1.00 50.94 99 ARG A N 1
ATOM 797 C CA . ARG A 1 99 ? 48.030 4.818 -12.127 1.00 50.94 99 ARG A CA 1
ATOM 798 C C . ARG A 1 99 ? 48.258 3.523 -12.899 1.00 50.94 99 ARG A C 1
ATOM 800 O O . ARG A 1 99 ? 47.322 2.980 -13.487 1.00 50.94 99 ARG A O 1
ATOM 807 N N . GLU A 1 100 ? 49.511 3.082 -12.927 1.00 45.62 100 GLU A N 1
ATOM 808 C CA . GLU A 1 100 ? 49.916 1.791 -13.469 1.00 45.62 100 GLU A CA 1
ATOM 809 C C . GLU A 1 100 ? 49.240 0.645 -12.696 1.00 45.62 100 GLU A C 1
ATOM 811 O O . GLU A 1 100 ? 49.361 0.547 -11.477 1.00 45.62 100 GLU A O 1
ATOM 816 N N . PHE A 1 101 ? 48.576 -0.264 -13.410 1.00 56.28 101 PHE A N 1
ATOM 817 C CA . PHE A 1 101 ? 48.325 -1.622 -12.930 1.00 56.28 101 PHE A CA 1
ATOM 818 C C . PHE A 1 101 ? 48.805 -2.592 -14.007 1.00 56.28 101 PHE A C 1
ATOM 820 O O . PHE A 1 101 ? 48.176 -2.756 -15.051 1.00 56.28 101 PHE A O 1
ATOM 827 N N . HIS A 1 102 ? 49.958 -3.206 -13.752 1.00 45.88 102 HIS A N 1
ATOM 828 C CA . HIS A 1 102 ? 50.486 -4.317 -14.531 1.00 45.88 102 HIS A CA 1
ATOM 829 C C . HIS A 1 102 ? 49.703 -5.591 -14.194 1.00 45.88 102 HIS A C 1
ATOM 831 O O . HIS A 1 102 ? 49.809 -6.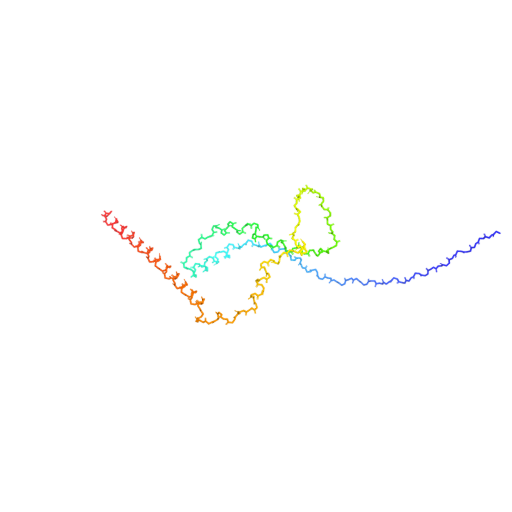108 -13.085 1.00 45.88 102 HIS A O 1
ATOM 837 N N . CYS A 1 103 ? 48.960 -6.128 -15.159 1.00 44.12 103 CYS A N 1
ATOM 838 C CA . CYS A 1 103 ? 48.613 -7.545 -15.193 1.00 44.12 103 CYS A CA 1
ATOM 839 C C . CYS A 1 103 ? 48.654 -8.000 -16.659 1.00 44.12 103 CYS A C 1
ATOM 841 O O . CYS A 1 103 ? 47.941 -7.464 -17.504 1.00 44.12 103 CYS A O 1
ATOM 843 N N . SER A 1 104 ? 49.575 -8.912 -16.956 1.00 51.44 104 SER A N 1
ATOM 844 C CA . SER A 1 104 ? 49.911 -9.450 -18.283 1.00 51.44 104 SER A CA 1
ATOM 845 C C . SER A 1 104 ? 49.390 -10.906 -18.382 1.00 51.44 104 SER A C 1
ATOM 847 O O . S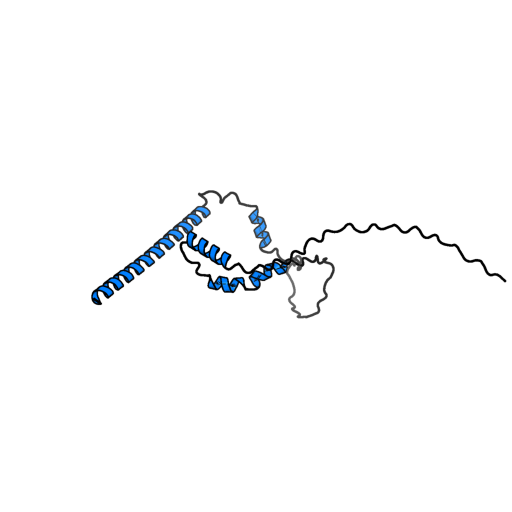ER A 1 104 ? 48.991 -11.454 -17.356 1.00 51.44 104 SER A O 1
ATOM 849 N N . PRO A 1 105 ? 49.437 -11.598 -19.534 1.00 46.28 105 PRO A N 1
ATOM 850 C CA . PRO A 1 105 ? 48.495 -11.443 -20.643 1.00 46.28 105 PRO A CA 1
ATOM 851 C C . PRO A 1 105 ? 47.982 -12.816 -21.142 1.00 46.28 105 PRO A C 1
ATOM 853 O O . PRO A 1 105 ? 48.798 -13.638 -21.525 1.00 46.28 105 PRO A O 1
ATOM 856 N N . ASP A 1 106 ? 46.670 -13.075 -21.203 1.00 49.62 106 ASP A N 1
ATOM 857 C CA . ASP A 1 106 ? 46.110 -13.996 -22.221 1.00 49.62 106 ASP A CA 1
ATOM 858 C C . ASP A 1 106 ? 44.574 -13.985 -22.225 1.00 49.62 106 ASP A C 1
ATOM 860 O O . ASP A 1 106 ? 43.897 -14.866 -21.698 1.00 49.62 106 ASP A O 1
ATOM 864 N N . ILE A 1 107 ? 43.974 -12.936 -22.782 1.00 51.88 107 ILE A N 1
ATOM 865 C CA . ILE A 1 107 ? 42.566 -12.986 -23.178 1.00 51.88 107 ILE A CA 1
ATOM 866 C C . ILE A 1 107 ? 42.524 -12.365 -24.559 1.00 51.88 107 ILE A C 1
ATOM 868 O O . ILE A 1 107 ? 42.917 -11.217 -24.726 1.00 51.88 107 ILE A O 1
ATOM 872 N N . SER A 1 108 ? 42.081 -13.136 -25.548 1.00 52.91 108 SER A N 1
ATOM 873 C CA . SER A 1 108 ? 41.778 -12.680 -26.903 1.00 52.91 108 SER A CA 1
ATOM 874 C C . SER A 1 108 ? 40.758 -11.535 -26.844 1.00 52.91 108 SER A C 1
ATOM 876 O O . SER A 1 108 ? 39.546 -11.759 -26.915 1.00 52.91 108 SER A O 1
ATOM 878 N N . ILE A 1 109 ? 41.236 -10.299 -26.667 1.00 53.09 109 ILE A N 1
ATOM 879 C CA . ILE A 1 109 ? 40.401 -9.102 -26.609 1.00 53.09 109 ILE A CA 1
ATOM 880 C C . ILE A 1 109 ? 39.989 -8.770 -28.039 1.00 53.09 109 ILE A C 1
ATOM 882 O O . ILE A 1 109 ? 40.648 -8.022 -28.758 1.00 53.09 109 ILE A O 1
ATOM 886 N N . SER A 1 110 ? 38.868 -9.356 -28.447 1.00 59.19 110 SER A N 1
ATOM 887 C CA . SER A 1 110 ? 38.033 -8.769 -29.488 1.00 59.19 110 SER A CA 1
ATOM 888 C C . SER A 1 110 ? 37.699 -7.343 -29.038 1.00 59.19 110 SER A C 1
ATOM 890 O O . SER A 1 110 ? 36.999 -7.178 -28.047 1.00 59.19 110 SER A O 1
ATOM 892 N N . ASP A 1 111 ? 38.296 -6.354 -29.705 1.00 57.72 111 ASP A N 1
ATOM 893 C CA . ASP A 1 111 ? 38.101 -4.903 -29.571 1.00 57.72 111 ASP A CA 1
ATOM 894 C C . ASP A 1 111 ? 37.742 -4.374 -28.151 1.00 57.72 111 ASP A C 1
ATOM 896 O O . ASP A 1 111 ? 36.560 -4.301 -27.790 1.00 57.72 111 ASP A O 1
ATOM 900 N N . PRO A 1 112 ? 38.730 -3.920 -27.347 1.00 61.62 112 PRO A N 1
ATOM 901 C CA . PRO A 1 112 ? 38.486 -3.336 -26.023 1.00 61.62 112 PRO A CA 1
ATOM 902 C C . PRO A 1 112 ? 37.656 -2.037 -26.032 1.00 61.62 112 PRO A C 1
ATOM 904 O O . PRO A 1 112 ? 37.358 -1.512 -24.956 1.00 61.62 112 PRO A O 1
ATOM 907 N N . LEU A 1 113 ? 37.267 -1.499 -27.197 1.00 62.50 113 LEU A N 1
ATOM 908 C CA . LEU A 1 113 ? 36.431 -0.298 -27.300 1.00 62.50 113 LEU A CA 1
ATOM 909 C C . LEU A 1 113 ? 34.937 -0.583 -27.521 1.00 62.50 113 LEU A C 1
ATOM 911 O O . LEU A 1 113 ? 34.124 0.350 -27.470 1.00 62.50 113 LEU A O 1
ATOM 915 N N . VAL A 1 114 ? 34.525 -1.841 -27.701 1.00 74.50 114 VAL A N 1
ATOM 916 C CA . VAL A 1 114 ? 33.105 -2.165 -27.892 1.00 74.50 114 VAL A CA 1
ATOM 917 C C . VAL A 1 114 ? 32.415 -2.316 -26.539 1.00 74.50 114 VAL A C 1
ATOM 919 O O . VAL A 1 114 ? 32.563 -3.310 -25.832 1.00 74.50 114 VAL A O 1
ATOM 922 N N . ARG A 1 115 ? 31.588 -1.325 -26.178 1.00 80.44 115 ARG A N 1
ATOM 923 C CA . ARG A 1 115 ? 30.668 -1.462 -25.038 1.00 80.44 115 ARG A CA 1
ATOM 924 C C . ARG A 1 115 ? 29.767 -2.682 -25.278 1.00 80.44 115 ARG A C 1
ATOM 926 O O . ARG A 1 115 ? 29.104 -2.717 -26.318 1.00 80.44 115 ARG A O 1
ATOM 933 N N . PRO A 1 116 ? 29.669 -3.641 -24.337 1.00 79.00 116 PRO A N 1
ATOM 934 C CA . PRO A 1 116 ? 28.778 -4.778 -24.507 1.00 79.00 116 PRO A CA 1
ATOM 935 C C . PRO A 1 116 ? 27.341 -4.282 -24.727 1.00 79.00 116 PRO A C 1
ATOM 937 O O . PRO A 1 116 ? 26.922 -3.302 -24.093 1.00 79.00 116 PRO A O 1
ATOM 940 N N . PRO A 1 117 ? 26.577 -4.920 -25.632 1.00 74.38 117 PRO A N 1
ATOM 941 C CA . PRO A 1 117 ? 25.214 -4.508 -25.921 1.00 74.38 117 PRO A CA 1
ATOM 942 C C . PRO A 1 117 ? 24.400 -4.531 -24.627 1.00 74.38 117 PRO A C 1
ATOM 944 O O . PRO A 1 117 ? 24.207 -5.570 -24.001 1.00 74.38 117 PRO A O 1
ATOM 947 N N . GLY A 1 118 ? 23.930 -3.358 -24.199 1.00 74.38 118 GLY A N 1
ATOM 948 C CA . GLY A 1 118 ? 23.125 -3.251 -22.988 1.00 74.38 118 GLY A CA 1
ATOM 949 C C . GLY A 1 118 ? 21.813 -4.032 -23.117 1.00 74.38 118 GLY A C 1
ATOM 950 O O . GLY A 1 118 ? 21.330 -4.285 -24.223 1.00 74.38 118 GLY A O 1
ATOM 951 N N . ARG A 1 119 ? 21.163 -4.318 -21.978 1.00 72.44 119 ARG A N 1
ATOM 952 C CA . ARG A 1 119 ? 19.849 -5.005 -21.876 1.00 72.44 119 ARG A CA 1
ATOM 953 C C . ARG A 1 119 ? 18.768 -4.513 -22.858 1.00 72.44 119 ARG A C 1
ATOM 955 O O . ARG A 1 119 ? 17.792 -5.211 -23.117 1.00 72.44 119 ARG A O 1
ATOM 962 N N . LYS A 1 120 ? 18.918 -3.308 -23.415 1.00 73.25 120 LYS A N 1
ATOM 963 C CA . LYS A 1 120 ? 18.013 -2.727 -24.411 1.00 73.25 120 LYS A CA 1
ATOM 964 C C . LYS A 1 120 ? 17.966 -3.516 -25.733 1.00 73.25 120 LYS A C 1
ATOM 966 O O . LYS A 1 120 ? 16.914 -3.510 -26.366 1.00 73.25 120 LYS A O 1
ATOM 971 N N . VAL A 1 121 ? 19.038 -4.216 -26.127 1.00 62.91 121 VAL A N 1
ATOM 972 C CA . VAL A 1 121 ? 19.069 -4.988 -27.389 1.00 62.91 121 VAL A CA 1
ATOM 973 C C . VAL A 1 121 ? 18.295 -6.307 -27.265 1.00 62.91 121 VAL A C 1
ATOM 975 O O . VAL A 1 121 ? 17.520 -6.647 -28.156 1.00 62.91 121 VAL A O 1
ATOM 978 N N . GLU A 1 122 ? 18.396 -7.004 -26.128 1.00 60.38 122 GLU A N 1
ATOM 979 C CA . GLU A 1 122 ? 17.559 -8.183 -25.841 1.00 60.38 122 GLU A CA 1
ATOM 980 C C . GLU A 1 122 ? 16.064 -7.836 -25.799 1.00 60.38 122 GLU A C 1
ATOM 982 O O . GLU A 1 122 ? 15.234 -8.560 -26.352 1.00 60.38 122 GLU A O 1
ATOM 987 N N . LYS A 1 123 ? 15.709 -6.689 -25.202 1.00 65.38 123 LYS A N 1
ATOM 988 C CA . LYS A 1 123 ? 14.310 -6.242 -25.125 1.00 65.38 123 LYS A CA 1
ATOM 989 C C . LYS A 1 123 ? 13.702 -5.970 -26.508 1.00 65.38 123 LYS A C 1
ATOM 991 O O . LYS A 1 123 ? 12.507 -6.180 -26.692 1.00 65.38 123 LYS A O 1
ATOM 996 N N . ALA A 1 124 ? 14.508 -5.543 -27.483 1.00 61.53 124 ALA A N 1
ATOM 997 C CA . ALA A 1 124 ? 14.044 -5.298 -28.849 1.00 61.53 124 ALA A CA 1
ATOM 998 C C . ALA A 1 124 ? 13.756 -6.596 -29.624 1.00 61.53 124 ALA A C 1
ATOM 1000 O O . ALA A 1 124 ? 12.798 -6.633 -30.393 1.00 61.53 124 ALA A O 1
ATOM 1001 N N . LYS A 1 125 ? 14.526 -7.672 -29.389 1.00 60.97 125 LYS A N 1
ATOM 1002 C CA . LYS A 1 125 ? 14.290 -8.977 -30.035 1.00 60.97 125 LYS A CA 1
ATOM 1003 C C . LYS A 1 125 ? 12.979 -9.625 -29.573 1.00 60.97 125 LYS A C 1
ATOM 1005 O O . LYS A 1 125 ? 12.268 -10.200 -30.386 1.00 60.97 125 LYS A O 1
ATOM 1010 N N . ARG A 1 126 ? 12.605 -9.455 -28.299 1.00 58.00 126 ARG A N 1
ATOM 1011 C CA . ARG A 1 126 ? 11.347 -10.000 -27.751 1.00 58.00 126 ARG A CA 1
ATOM 1012 C C . ARG A 1 126 ? 10.089 -9.243 -28.185 1.00 58.00 126 ARG A C 1
ATOM 1014 O O . ARG A 1 126 ? 9.004 -9.805 -28.155 1.00 58.00 126 ARG A O 1
ATOM 1021 N N . ALA A 1 127 ? 10.215 -7.988 -28.620 1.00 58.78 127 ALA A N 1
ATOM 1022 C CA . ALA A 1 127 ? 9.067 -7.170 -29.018 1.00 58.78 127 ALA A CA 1
ATOM 1023 C C . ALA A 1 127 ? 8.446 -7.573 -30.370 1.00 58.78 127 ALA A C 1
ATOM 1025 O O . ALA A 1 127 ? 7.371 -7.086 -30.704 1.00 58.78 127 ALA A O 1
ATOM 1026 N N . ARG A 1 128 ? 9.110 -8.433 -31.156 1.00 58.97 128 ARG A N 1
ATOM 1027 C CA . ARG A 1 128 ? 8.614 -8.897 -32.464 1.00 58.97 128 ARG A CA 1
ATOM 1028 C C . ARG A 1 128 ? 8.282 -10.395 -32.516 1.00 58.97 128 ARG A C 1
ATOM 1030 O O . ARG A 1 128 ? 7.903 -10.864 -33.578 1.00 58.97 128 ARG A O 1
ATOM 1037 N N . GLY A 1 129 ? 8.438 -11.119 -31.403 1.00 54.56 129 GLY A N 1
ATOM 1038 C CA . GLY A 1 129 ? 8.379 -12.585 -31.369 1.00 54.56 129 GLY A CA 1
ATOM 1039 C C . GLY A 1 129 ? 6.996 -13.191 -31.134 1.00 54.56 129 GLY A C 1
ATOM 1040 O O . GLY A 1 129 ? 6.593 -14.033 -31.914 1.00 54.56 129 GLY A O 1
ATOM 1041 N N . ASP A 1 130 ? 6.245 -12.766 -30.110 1.00 56.91 130 ASP A N 1
ATOM 1042 C CA . ASP A 1 130 ? 5.159 -13.616 -29.578 1.00 56.91 130 ASP A CA 1
ATOM 1043 C C . ASP A 1 130 ? 3.927 -12.831 -29.087 1.00 56.91 130 ASP A C 1
ATOM 1045 O O . ASP A 1 130 ? 3.437 -13.029 -27.976 1.00 56.91 130 ASP A O 1
ATOM 1049 N N . THR A 1 131 ? 3.393 -11.902 -29.886 1.00 56.97 131 THR A N 1
ATOM 1050 C CA . THR A 1 131 ? 2.177 -11.152 -29.495 1.00 56.97 131 THR A CA 1
ATOM 1051 C C . THR A 1 131 ? 0.865 -11.905 -29.740 1.00 56.97 131 THR A C 1
ATOM 1053 O O . THR A 1 131 ? -0.195 -11.362 -29.446 1.00 56.97 131 THR A O 1
ATOM 1056 N N . SER A 1 132 ? 0.890 -13.138 -30.257 1.00 57.66 132 SER A N 1
ATOM 1057 C CA . SER A 1 132 ? -0.333 -13.887 -30.594 1.00 57.66 132 SER A CA 1
ATOM 1058 C C . SER A 1 132 ? -0.836 -14.831 -29.493 1.00 57.66 132 SER A C 1
ATOM 1060 O O . SER A 1 132 ? -1.996 -15.225 -29.537 1.00 57.66 132 SER A O 1
ATOM 1062 N N . SER A 1 133 ? -0.031 -15.173 -28.478 1.00 57.75 133 SER A N 1
ATOM 1063 C CA . SER A 1 133 ? -0.387 -16.256 -27.536 1.00 57.75 133 SER A CA 1
ATOM 1064 C C . SER A 1 133 ? -1.032 -15.813 -26.211 1.00 57.75 133 SER A C 1
ATOM 1066 O O . SER A 1 133 ? -1.480 -16.663 -25.441 1.00 57.75 133 SER A O 1
ATOM 1068 N N . CYS A 1 134 ? -1.109 -14.512 -25.911 1.00 55.53 134 CYS A N 1
ATOM 1069 C CA . CYS A 1 134 ? -1.650 -14.024 -24.628 1.00 55.53 134 CYS A CA 1
ATOM 1070 C C . CYS A 1 134 ? -3.067 -13.440 -24.713 1.00 55.53 134 CYS A C 1
ATOM 1072 O O . CYS A 1 134 ? -3.563 -12.932 -23.714 1.00 55.53 134 CYS A O 1
ATOM 1074 N N . SER A 1 135 ? -3.718 -13.506 -25.878 1.00 61.00 135 SER A N 1
ATOM 1075 C CA . SER A 1 135 ? -5.061 -12.940 -26.073 1.00 61.00 135 SER A CA 1
ATOM 1076 C C . SER A 1 135 ? -6.205 -13.922 -25.795 1.00 61.00 135 SER A C 1
ATOM 1078 O O . SER A 1 135 ? -7.361 -13.515 -25.854 1.00 61.00 135 SER A O 1
ATOM 1080 N N . SER A 1 136 ? -5.917 -15.199 -25.522 1.00 69.62 136 SER A N 1
ATOM 1081 C CA . SER A 1 136 ? -6.967 -16.153 -25.154 1.00 69.62 136 SER A CA 1
ATOM 1082 C C . SER A 1 136 ? -7.351 -15.956 -23.691 1.00 69.62 136 SER A C 1
ATOM 1084 O O . SER A 1 136 ? -6.474 -15.971 -22.825 1.00 69.62 136 SER A O 1
ATOM 1086 N N . GLU A 1 137 ? -8.649 -15.854 -23.402 1.00 74.12 137 GLU A N 1
ATOM 1087 C CA . GLU A 1 137 ? -9.196 -15.909 -22.035 1.00 74.12 137 GLU A CA 1
ATOM 1088 C C . GLU A 1 137 ? -8.762 -17.191 -21.298 1.00 74.12 137 GLU A C 1
ATOM 1090 O O . GLU A 1 137 ? -8.681 -17.215 -20.073 1.00 74.12 137 GLU A O 1
ATOM 1095 N N . SER A 1 138 ? -8.390 -18.235 -22.051 1.00 77.25 138 SER A N 1
ATOM 1096 C CA . SER A 1 138 ? -7.846 -19.494 -21.535 1.00 77.25 138 SER A CA 1
ATOM 1097 C C . SER A 1 138 ? -6.330 -19.488 -21.287 1.00 77.25 138 SER A C 1
ATOM 1099 O O . SER A 1 138 ? -5.774 -20.519 -20.905 1.00 77.25 138 SER A O 1
ATOM 1101 N N . SER A 1 139 ? -5.618 -18.389 -21.563 1.00 85.38 139 SER A N 1
ATOM 1102 C CA . SER A 1 139 ? -4.179 -18.313 -21.300 1.00 85.38 139 SER A CA 1
ATOM 1103 C C . SER A 1 139 ? -3.934 -18.363 -19.794 1.00 85.38 139 SER A C 1
ATOM 1105 O O . SER A 1 139 ? -4.526 -17.588 -19.044 1.00 85.38 139 SER A O 1
ATOM 1107 N N . LEU A 1 140 ? -3.021 -19.231 -19.343 1.00 88.56 140 LEU A N 1
ATOM 1108 C CA . LEU A 1 140 ? -2.659 -19.370 -17.925 1.00 88.56 140 LEU A CA 1
ATOM 1109 C C . LEU A 1 140 ? -2.316 -18.023 -17.271 1.00 88.56 140 LEU A C 1
ATOM 1111 O O . LEU A 1 140 ? -2.634 -17.806 -16.106 1.00 88.56 140 LEU A O 1
ATOM 1115 N N . VAL A 1 141 ? -1.709 -17.102 -18.029 1.00 90.81 141 VAL A N 1
ATOM 1116 C CA . VAL A 1 141 ? -1.384 -15.748 -17.556 1.00 90.81 141 VAL A CA 1
ATOM 1117 C C . VAL A 1 141 ? -2.650 -14.933 -17.296 1.00 90.81 141 VAL A C 1
ATOM 1119 O O . VAL A 1 141 ? -2.744 -14.269 -16.267 1.00 90.81 141 VAL A O 1
ATOM 1122 N N . VAL A 1 142 ? -3.627 -14.989 -18.203 1.00 89.94 142 VAL A N 1
ATOM 1123 C CA . VAL A 1 142 ? -4.904 -14.276 -18.059 1.00 89.94 142 VAL A CA 1
ATOM 1124 C C . VAL A 1 142 ? -5.693 -14.844 -16.883 1.00 89.94 142 VAL A C 1
ATOM 1126 O O . VAL A 1 142 ? -6.160 -14.069 -16.056 1.00 89.94 142 VAL A O 1
ATOM 1129 N N . ILE A 1 143 ? -5.757 -16.171 -16.737 1.00 92.56 143 ILE A N 1
ATOM 1130 C CA . ILE A 1 143 ? -6.423 -16.827 -15.599 1.00 92.56 143 ILE A CA 1
ATOM 1131 C C . ILE A 1 143 ? -5.760 -16.423 -14.275 1.00 92.56 143 ILE A C 1
ATOM 1133 O O . ILE A 1 143 ? -6.450 -16.007 -13.346 1.00 92.56 143 ILE A O 1
ATOM 1137 N N . ALA A 1 144 ? -4.427 -16.484 -14.188 1.00 94.81 144 ALA A N 1
ATOM 1138 C CA . ALA A 1 144 ? -3.696 -16.104 -12.978 1.00 94.81 144 ALA A CA 1
ATOM 1139 C C . ALA A 1 144 ? -3.921 -14.631 -12.604 1.00 94.81 144 ALA A C 1
ATOM 1141 O O . ALA A 1 144 ? -4.113 -14.312 -11.431 1.00 94.81 144 ALA A O 1
ATOM 1142 N N . LEU A 1 145 ? -3.945 -13.733 -13.596 1.00 94.75 145 LEU A N 1
ATOM 1143 C CA . LEU A 1 145 ? -4.302 -12.335 -13.372 1.00 94.75 145 LEU A CA 1
ATOM 1144 C C . LEU A 1 145 ? -5.749 -12.227 -12.877 1.00 94.75 145 LEU A C 1
ATOM 1146 O O . LEU A 1 145 ? -5.974 -11.649 -11.821 1.00 94.75 145 LEU A O 1
ATOM 1150 N N . THR A 1 146 ? -6.725 -12.819 -13.560 1.00 94.12 146 THR A N 1
ATOM 1151 C CA . THR A 1 146 ? -8.138 -12.772 -13.146 1.00 94.12 146 THR A CA 1
ATOM 1152 C C . THR A 1 146 ? -8.345 -13.281 -11.716 1.00 94.12 146 THR A C 1
ATOM 1154 O O . THR A 1 146 ? -9.036 -12.624 -10.931 1.00 94.12 146 THR A O 1
ATOM 1157 N N . ASN A 1 147 ? -7.693 -14.383 -11.339 1.00 95.50 147 ASN A N 1
ATOM 1158 C CA . ASN A 1 147 ? -7.731 -14.917 -9.977 1.00 95.50 147 ASN A CA 1
ATOM 1159 C C . ASN A 1 147 ? -7.122 -13.930 -8.974 1.00 95.50 147 ASN A C 1
ATOM 1161 O O . ASN A 1 147 ? -7.787 -13.567 -8.010 1.00 95.50 147 ASN A O 1
ATOM 1165 N N . MET A 1 148 ? -5.928 -13.392 -9.249 1.00 96.56 148 MET A N 1
ATOM 1166 C CA . MET A 1 148 ? -5.274 -12.394 -8.390 1.00 96.56 148 MET A CA 1
ATOM 1167 C C . MET A 1 148 ? -6.151 -11.147 -8.169 1.00 96.56 148 MET A C 1
ATOM 1169 O O . MET A 1 148 ? -6.218 -10.608 -7.063 1.00 96.56 148 MET A O 1
ATOM 1173 N N . TRP A 1 149 ? -6.832 -10.659 -9.211 1.00 95.88 149 TRP A N 1
ATOM 1174 C CA . TRP A 1 149 ? -7.749 -9.519 -9.091 1.00 95.88 149 TRP A CA 1
ATOM 1175 C C . TRP A 1 149 ? -9.010 -9.871 -8.289 1.00 95.88 149 TRP A C 1
ATOM 1177 O O . TRP A 1 149 ? -9.499 -9.030 -7.529 1.00 95.88 149 TRP A O 1
ATOM 1187 N N . SER A 1 150 ? -9.509 -11.101 -8.425 1.00 95.94 150 SER A N 1
ATOM 1188 C CA . SER A 1 150 ? -10.665 -11.608 -7.676 1.00 95.94 150 SER A CA 1
ATOM 1189 C C . SER A 1 150 ? -10.342 -11.775 -6.189 1.00 95.94 150 SER A C 1
ATOM 1191 O O . SER A 1 150 ? -11.040 -11.197 -5.356 1.00 95.94 150 SER A O 1
ATOM 1193 N N . GLU A 1 151 ? -9.226 -12.429 -5.859 1.00 96.44 151 GLU A N 1
ATOM 1194 C CA . GLU A 1 151 ? -8.711 -12.567 -4.489 1.00 96.44 151 GLU A CA 1
ATOM 1195 C C . GLU A 1 151 ? -8.483 -11.195 -3.842 1.00 96.44 151 GLU A C 1
ATOM 1197 O O . GLU A 1 151 ? -8.909 -10.943 -2.717 1.00 96.44 151 GLU A O 1
ATOM 1202 N N . LYS A 1 152 ? -7.880 -10.240 -4.568 1.00 96.38 152 LYS A N 1
ATOM 1203 C CA . LYS A 1 152 ? -7.691 -8.870 -4.064 1.00 96.38 152 LYS A CA 1
ATOM 1204 C C . LYS A 1 152 ? -9.020 -8.192 -3.717 1.00 96.38 152 LYS A C 1
ATOM 1206 O O . LYS A 1 152 ? -9.091 -7.442 -2.738 1.00 96.38 152 LYS A O 1
ATOM 1211 N N . LYS A 1 153 ? -10.060 -8.409 -4.527 1.00 96.19 153 LYS A N 1
ATOM 1212 C CA . LYS A 1 153 ? -11.397 -7.846 -4.298 1.00 96.19 153 LYS A CA 1
ATOM 1213 C C . LYS A 1 153 ? -12.054 -8.471 -3.066 1.00 96.19 153 LYS A C 1
ATOM 1215 O O . LYS A 1 153 ? -12.611 -7.728 -2.261 1.00 96.19 153 LYS A O 1
ATOM 1220 N N . GLU A 1 154 ? -11.946 -9.787 -2.906 1.00 95.50 154 GLU A N 1
ATOM 1221 C CA . GLU A 1 154 ? -12.450 -10.527 -1.744 1.00 95.50 154 GLU A CA 1
ATOM 1222 C C . GLU A 1 154 ? -11.742 -10.100 -0.453 1.00 95.50 154 GLU A C 1
ATOM 1224 O O . GLU A 1 154 ? -12.397 -9.637 0.479 1.00 95.50 154 GLU A O 1
ATOM 1229 N N . MET A 1 155 ? -10.406 -10.093 -0.442 1.00 94.69 155 MET A N 1
ATOM 1230 C CA . MET A 1 155 ? -9.602 -9.624 0.695 1.00 94.69 155 MET A CA 1
ATOM 1231 C C . MET A 1 155 ? -9.934 -8.175 1.078 1.00 94.69 155 MET A C 1
ATOM 1233 O O . MET A 1 155 ? -10.019 -7.823 2.258 1.00 94.69 155 MET A O 1
ATOM 1237 N N . SER A 1 156 ? -10.157 -7.303 0.088 1.00 95.06 156 SER A N 1
ATOM 1238 C CA . SER A 1 156 ? -10.575 -5.922 0.346 1.00 95.06 156 SER A CA 1
ATOM 1239 C C . SER A 1 156 ? -11.995 -5.824 0.917 1.00 95.06 156 SER A C 1
ATOM 1241 O O . SER A 1 156 ? -12.273 -4.857 1.633 1.00 95.06 156 SER A O 1
ATOM 1243 N N . ALA A 1 157 ? -12.896 -6.749 0.577 1.00 96.31 157 ALA A N 1
ATOM 1244 C CA . ALA A 1 157 ? -14.250 -6.804 1.120 1.00 96.31 157 ALA A CA 1
ATOM 1245 C C . ALA A 1 157 ? -14.243 -7.333 2.560 1.00 96.31 157 ALA A C 1
ATOM 1247 O O . ALA A 1 157 ? -14.777 -6.657 3.438 1.00 96.31 157 ALA A O 1
ATOM 1248 N N . GLN A 1 158 ? -13.533 -8.434 2.819 1.00 95.50 158 GLN A N 1
ATOM 1249 C CA . GLN A 1 158 ? -13.358 -9.011 4.156 1.00 95.50 158 GLN A CA 1
ATOM 1250 C C . GLN A 1 158 ? -12.738 -7.997 5.127 1.00 95.50 158 GLN A C 1
ATOM 1252 O O . GLN A 1 158 ? -13.254 -7.754 6.213 1.00 95.50 158 GLN A O 1
ATOM 1257 N N . SER A 1 159 ? -11.681 -7.298 4.703 1.00 95.12 159 SER A N 1
ATOM 1258 C CA . SER A 1 159 ? -11.050 -6.267 5.535 1.00 95.12 159 SER A CA 1
ATOM 1259 C C . SER A 1 159 ? -11.976 -5.065 5.804 1.00 95.12 159 SER A C 1
ATOM 1261 O O . SER A 1 159 ? -11.785 -4.320 6.769 1.00 95.12 159 SER A O 1
ATOM 1263 N N . ARG A 1 160 ? -12.968 -4.808 4.944 1.00 94.56 160 ARG A N 1
ATOM 1264 C CA . ARG A 1 160 ? -13.987 -3.774 5.184 1.00 94.56 160 ARG A CA 1
ATOM 1265 C C . ARG A 1 160 ? -15.051 -4.263 6.167 1.00 94.56 160 ARG A C 1
ATOM 1267 O O . ARG A 1 160 ? -15.476 -3.465 6.995 1.00 94.56 160 ARG A O 1
ATOM 1274 N N . GLU A 1 161 ? -15.456 -5.522 6.071 1.00 95.50 161 GLU A N 1
ATOM 1275 C CA . GLU A 1 161 ? -16.390 -6.167 6.998 1.00 95.50 161 GLU A CA 1
ATOM 1276 C C . GLU A 1 161 ? -15.828 -6.191 8.422 1.00 95.50 161 GLU A C 1
ATOM 1278 O O . GLU A 1 161 ? -16.434 -5.595 9.303 1.00 95.50 161 GLU A O 1
ATOM 1283 N N . GLU A 1 162 ? -14.587 -6.650 8.610 1.00 96.31 162 GLU A N 1
ATOM 1284 C CA . GLU A 1 162 ? -13.906 -6.635 9.916 1.00 96.31 162 GLU A CA 1
ATOM 1285 C C . GLU A 1 162 ? -13.856 -5.223 10.538 1.00 96.31 162 GLU A C 1
ATOM 1287 O O . GLU A 1 162 ? -14.034 -5.031 11.741 1.00 96.31 162 GLU A O 1
ATOM 1292 N N . ARG A 1 163 ? -13.644 -4.181 9.719 1.00 96.00 163 ARG A N 1
ATOM 1293 C CA . ARG A 1 163 ? -13.698 -2.787 10.199 1.00 96.00 163 ARG A CA 1
ATOM 1294 C C . ARG A 1 163 ? -15.103 -2.369 10.625 1.00 96.00 163 ARG A C 1
ATOM 1296 O O . ARG A 1 163 ? -15.219 -1.602 11.581 1.00 96.00 163 ARG A O 1
ATOM 1303 N N . ASN A 1 164 ? -16.134 -2.815 9.912 1.00 96.88 164 ASN A N 1
ATOM 1304 C CA . ASN A 1 164 ? -17.522 -2.528 10.256 1.00 96.88 164 ASN A CA 1
ATOM 1305 C C . ASN A 1 164 ? -17.933 -3.259 11.539 1.00 96.88 164 ASN A C 1
ATOM 1307 O O . ASN A 1 164 ? -18.591 -2.638 12.369 1.00 96.88 164 ASN A O 1
ATOM 1311 N N . ASP A 1 165 ? -17.500 -4.505 11.731 1.00 97.19 165 ASP A N 1
ATOM 1312 C CA . ASP A 1 165 ? -17.776 -5.294 12.938 1.00 97.19 165 ASP A CA 1
ATOM 1313 C C . ASP A 1 165 ? -17.179 -4.616 14.171 1.00 97.19 165 ASP A C 1
ATOM 1315 O O . ASP A 1 165 ? -17.897 -4.281 15.115 1.00 97.19 165 ASP A O 1
ATOM 1319 N N . ARG A 1 166 ? -15.893 -4.247 14.091 1.00 97.19 166 ARG A N 1
ATOM 1320 C CA . ARG A 1 166 ? -15.209 -3.475 15.142 1.00 97.19 166 ARG A CA 1
ATOM 1321 C C . ARG A 1 166 ? -15.912 -2.150 15.442 1.00 97.19 166 ARG A C 1
ATOM 1323 O O . ARG A 1 166 ? -15.972 -1.726 16.593 1.00 97.19 166 ARG A O 1
ATOM 1330 N N . LEU A 1 167 ? -16.429 -1.466 14.418 1.00 96.88 167 LEU A N 1
ATOM 1331 C CA . LEU A 1 167 ? -17.198 -0.234 14.607 1.00 96.88 167 LEU A CA 1
ATOM 1332 C C . LEU A 1 167 ? -18.553 -0.515 15.277 1.00 96.88 167 LEU A C 1
ATOM 1334 O O . LEU A 1 167 ? -18.972 0.253 16.141 1.00 96.88 167 LEU A O 1
ATOM 1338 N N . GLY A 1 168 ? -19.222 -1.607 14.908 1.00 97.44 168 GLY A N 1
ATOM 1339 C CA . GLY A 1 168 ? -20.469 -2.063 15.518 1.00 97.44 168 GLY A CA 1
ATOM 1340 C C . GLY A 1 168 ? -20.311 -2.373 17.006 1.00 97.44 168 GLY A C 1
ATOM 1341 O O . GLY A 1 168 ? -21.127 -1.915 17.808 1.00 97.44 168 GLY A O 1
ATOM 1342 N N . GLU A 1 169 ? -19.231 -3.060 17.383 1.00 97.00 169 GLU A N 1
ATOM 1343 C CA . GLU A 1 169 ? -18.870 -3.329 18.782 1.00 97.00 169 GLU A CA 1
ATOM 1344 C C . GLU A 1 169 ? -18.681 -2.033 19.579 1.00 97.00 169 GLU A C 1
ATOM 1346 O O . GLU A 1 169 ? -19.301 -1.857 20.629 1.00 97.00 169 GLU A O 1
ATOM 1351 N N . VAL A 1 170 ? -17.901 -1.079 19.051 1.00 96.44 170 VAL A N 1
ATOM 1352 C CA . VAL A 1 170 ? -17.690 0.233 19.692 1.00 96.44 170 VAL A CA 1
ATOM 1353 C C . VAL A 1 170 ? -19.009 0.989 19.865 1.00 96.44 170 VAL A C 1
ATOM 1355 O O . VAL A 1 170 ? -19.268 1.545 20.931 1.00 96.44 170 VAL A O 1
ATOM 1358 N N . ILE A 1 171 ? -19.873 0.987 18.845 1.00 96.62 171 ILE A N 1
ATOM 1359 C CA . ILE A 1 171 ? -21.197 1.620 18.926 1.00 96.62 171 ILE A CA 1
ATOM 1360 C C . ILE A 1 171 ? -22.067 0.936 19.992 1.00 96.62 171 ILE A C 1
ATOM 1362 O O . ILE A 1 171 ? -22.825 1.618 20.682 1.00 96.62 171 ILE A O 1
ATOM 1366 N N . SER A 1 172 ? -21.989 -0.390 20.134 1.00 95.56 172 SER A N 1
ATOM 1367 C CA . SER A 1 172 ? -22.736 -1.127 21.158 1.00 95.56 172 SER A CA 1
ATOM 1368 C C . SER A 1 172 ? -22.265 -0.768 22.568 1.00 95.56 172 SER A C 1
ATOM 1370 O O . SER A 1 172 ? -23.098 -0.438 23.412 1.00 95.56 172 SER A O 1
ATOM 1372 N N . LEU A 1 173 ? -20.949 -0.738 22.799 1.00 95.25 173 LEU A N 1
ATOM 1373 C CA . LEU A 1 173 ? -20.364 -0.346 24.086 1.00 95.25 173 LEU A CA 1
ATOM 1374 C C . LEU A 1 173 ? -20.728 1.095 24.468 1.00 95.25 173 LEU A C 1
ATOM 1376 O O . LEU A 1 173 ? -21.118 1.350 25.606 1.00 95.25 173 LEU A O 1
ATOM 1380 N N . GLU A 1 174 ? -20.682 2.034 23.517 1.00 94.06 174 GLU A N 1
ATOM 1381 C CA . GLU A 1 174 ? -21.072 3.425 23.784 1.00 94.06 174 GLU A CA 1
ATOM 1382 C C . GLU A 1 174 ? -22.572 3.539 24.112 1.00 94.06 174 GLU A C 1
ATOM 1384 O O . GLU A 1 174 ? -22.965 4.291 25.004 1.00 94.06 174 GLU A O 1
ATOM 1389 N N . LYS A 1 175 ? -23.429 2.741 23.457 1.00 94.62 175 LYS A N 1
ATOM 1390 C CA . LYS A 1 175 ? -24.861 2.667 23.795 1.00 94.62 175 LYS A CA 1
ATOM 1391 C C . LYS A 1 175 ? -25.105 2.107 25.196 1.00 94.62 175 LYS A C 1
ATOM 1393 O O . LYS A 1 175 ? -26.065 2.533 25.835 1.00 94.62 175 LYS A O 1
ATOM 1398 N N . GLU A 1 176 ? -24.307 1.150 25.663 1.00 92.94 176 GLU A N 1
ATOM 1399 C CA . GLU A 1 176 ? -24.399 0.632 27.035 1.00 92.94 176 GLU A CA 1
ATOM 1400 C C . GLU A 1 176 ? -23.912 1.657 28.058 1.00 92.94 176 GLU A C 1
ATOM 1402 O O . GLU A 1 176 ? -24.613 1.914 29.037 1.00 92.94 176 GLU A O 1
ATOM 1407 N N . ARG A 1 177 ? -22.788 2.328 27.783 1.00 93.00 177 ARG A N 1
ATOM 1408 C CA . ARG A 1 177 ? -22.266 3.421 28.613 1.00 93.00 177 ARG A CA 1
ATOM 1409 C C . ARG A 1 177 ? -23.303 4.534 28.807 1.00 93.00 177 ARG A C 1
ATOM 1411 O O . ARG A 1 177 ? -23.572 4.929 29.939 1.00 93.00 177 ARG A O 1
ATOM 1418 N N . LEU A 1 178 ? -23.961 4.964 27.727 1.00 90.44 178 LEU A N 1
ATOM 1419 C CA . LEU A 1 178 ? -25.012 5.991 27.765 1.00 90.44 178 LEU A CA 1
ATOM 1420 C C . LEU A 1 178 ? -26.289 5.572 28.515 1.00 90.44 178 LEU A C 1
ATOM 1422 O O . LEU A 1 178 ? -27.073 6.441 28.893 1.00 90.44 178 LEU A O 1
ATOM 1426 N N . LYS A 1 179 ? -26.549 4.269 28.702 1.00 91.81 179 LYS A N 1
ATOM 1427 C CA . LYS A 1 179 ? -27.696 3.787 29.498 1.00 91.81 179 LYS A CA 1
ATOM 1428 C C . LYS A 1 179 ? -27.425 3.835 30.999 1.00 91.81 179 LYS A C 1
ATOM 1430 O O . LYS A 1 179 ? -28.378 3.962 31.751 1.00 91.81 179 LYS A O 1
ATOM 1435 N N . ILE A 1 180 ? -26.165 3.698 31.413 1.00 88.88 180 ILE A N 1
ATOM 1436 C CA . ILE A 1 180 ? -25.751 3.726 32.825 1.00 88.88 180 ILE A CA 1
ATOM 1437 C C . ILE A 1 180 ? -25.590 5.174 33.315 1.00 88.88 180 ILE A C 1
ATOM 1439 O O . ILE A 1 180 ? -25.777 5.452 34.492 1.00 88.88 180 ILE A O 1
ATOM 1443 N N . GLU A 1 181 ? -25.262 6.105 32.413 1.00 79.94 181 GLU A N 1
ATOM 1444 C CA . GLU A 1 181 ? -25.108 7.539 32.713 1.00 79.94 181 GLU A CA 1
ATOM 1445 C C . GLU A 1 181 ? -26.452 8.311 32.782 1.00 79.94 181 GLU A C 1
ATOM 1447 O O . GLU A 1 181 ? -26.454 9.531 32.936 1.00 79.94 181 GLU A O 1
ATOM 1452 N N . L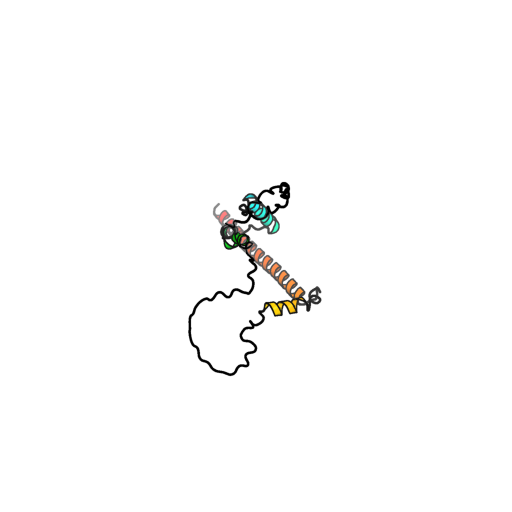YS A 1 182 ? -27.601 7.623 32.687 1.00 63.34 182 LYS A N 1
ATOM 1453 C CA . LYS A 1 182 ? -28.953 8.185 32.880 1.00 63.34 182 LYS A CA 1
ATOM 1454 C C . LYS A 1 182 ? -29.584 7.682 34.168 1.00 63.34 182 LYS A C 1
ATOM 1456 O O . LYS A 1 182 ? -30.292 8.498 34.797 1.00 63.34 182 LYS A O 1
#

Sequence (182 aa):
IEIPPPSGLRQEPPLRRELPPSSASSAPARLPLHRRRPDPAYITQATTLYKSEEKKTFSLMYCWEILHHHPKWNDRLSQKKQKANVDPLVIPSARTNSREFHCSPDISISDPLVRPPGRKVEKAKRARGDTSSCSSESSLVVIALTNMWSEKKEMSAQSREERNDRLGEVISLEKERLKIEK

Secondary structure (DSSP, 8-state):
---PPPP---PPPP----PPP------------------HHHHHHHHHHHHHHHSS--TTHHHHHHHHHSHHHHGGGGGGS------S---------------------S-TT-----THHHHHHHTTT-TTSS--TT-HHHHHHHHHHHHHHHHHHHHHHHHHHHHHHHHHHHHHHHHH--

pLDDT: mean 73.14, std 17.79, range [37.69, 97.44]

InterPro domains:
  IPR029466 No apical meristem-associated, C-terminal domain [PF14303] (56-170)

Organism: Oryza sativa subsp. japonica (NCBI:txid39947)

Radius of gyration: 38.31 Å; chains: 1; bounding box: 91×84×103 Å